Protein AF-A0A8S2YFV6-F1 (afdb_monomer_lite)

Sequence (81 aa):
TNHFGQADGLSRLPVGPDVSFDNLDPGAVRLVAIIQEEIQMELPLRASHIAKTTRKDLILQQVYHYILSGWPTISPEKLES

Foldseek 3Di:
DDPDDPPVPPVDDPDDPPPVVVPPDVVVVVVVVVVVVVVQVVDPDHPVNVVVVLVPDPVSVVVVCCVVVNDDPDDPVVPVD

Radius of gyration: 22.35 Å; chains: 1; bounding box: 45×32×55 Å

Structure (mmCIF, N/CA/C/O backbone):
data_AF-A0A8S2YFV6-F1
#
_entry.id   AF-A0A8S2YFV6-F1
#
loop_
_atom_site.group_PDB
_atom_site.id
_atom_site.type_symbol
_atom_site.label_atom_id
_atom_site.label_alt_id
_atom_site.label_comp_id
_atom_site.label_asym_id
_atom_site.label_entity_id
_atom_site.label_seq_id
_atom_site.pdbx_PDB_in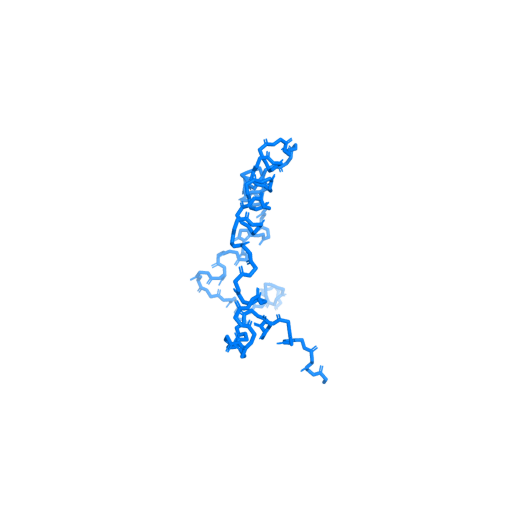s_code
_atom_site.Cartn_x
_atom_site.Cartn_y
_atom_site.Cartn_z
_atom_site.occupancy
_atom_site.B_iso_or_equiv
_atom_site.auth_seq_id
_atom_site.auth_comp_id
_atom_site.auth_asym_id
_atom_site.auth_atom_id
_atom_site.pdbx_PDB_model_num
ATOM 1 N N . THR A 1 1 ? -23.405 2.935 -13.983 1.00 44.78 1 THR A N 1
ATOM 2 C CA . THR A 1 1 ? -22.338 2.936 -15.007 1.00 44.78 1 THR A CA 1
ATOM 3 C C . THR A 1 1 ? -21.054 2.448 -14.353 1.00 44.78 1 THR A C 1
ATOM 5 O O . THR A 1 1 ? -20.320 3.236 -13.782 1.00 44.78 1 THR A O 1
ATOM 8 N N . ASN A 1 2 ? -20.823 1.130 -14.360 1.00 51.47 2 ASN A N 1
ATOM 9 C CA . ASN A 1 2 ? -19.700 0.474 -13.670 1.00 51.47 2 ASN A CA 1
ATOM 10 C C . ASN A 1 2 ? -18.660 -0.010 -14.692 1.00 51.47 2 ASN A C 1
ATOM 12 O O . ASN A 1 2 ? -18.587 -1.198 -14.991 1.00 51.47 2 ASN A O 1
ATOM 16 N N . HIS A 1 3 ? -17.876 0.909 -15.253 1.00 57.25 3 HIS A N 1
ATOM 17 C CA . HIS A 1 3 ? -16.803 0.579 -16.199 1.00 57.25 3 HIS A CA 1
ATOM 18 C C . HIS A 1 3 ? -15.436 1.024 -15.674 1.00 57.25 3 HIS A C 1
ATOM 20 O O . HIS A 1 3 ? -14.767 1.858 -16.270 1.00 57.25 3 HIS A O 1
ATOM 26 N N . PHE A 1 4 ? -15.001 0.426 -14.566 1.00 57.81 4 PHE A N 1
ATOM 27 C CA . PHE A 1 4 ? -13.616 0.510 -14.104 1.00 57.81 4 PHE A CA 1
ATOM 28 C C . PHE A 1 4 ? -13.138 -0.914 -13.812 1.00 57.81 4 PHE A C 1
ATOM 30 O O . PHE A 1 4 ? -13.427 -1.466 -12.757 1.00 57.81 4 PHE A O 1
ATOM 37 N N . GLY A 1 5 ? -12.503 -1.551 -14.798 1.00 58.28 5 GLY A N 1
ATOM 38 C CA . GLY A 1 5 ? -12.039 -2.940 -14.663 1.00 58.28 5 GLY A CA 1
ATOM 39 C C . GLY A 1 5 ? -11.481 -3.598 -15.929 1.00 58.28 5 GLY A C 1
ATOM 40 O O . GLY A 1 5 ? -11.126 -4.766 -15.895 1.00 58.28 5 GLY A O 1
ATOM 41 N N . GLN A 1 6 ? -11.385 -2.882 -17.054 1.00 55.75 6 GLN A N 1
ATOM 42 C CA . GLN A 1 6 ? -10.876 -3.440 -18.319 1.00 55.75 6 GLN A CA 1
ATOM 43 C C . GLN A 1 6 ? -9.336 -3.426 -18.424 1.00 55.75 6 GLN A C 1
ATOM 45 O O . GLN A 1 6 ? -8.794 -3.919 -19.405 1.00 55.75 6 GLN A O 1
ATOM 50 N N . ALA A 1 7 ? -8.617 -2.880 -17.437 1.00 55.78 7 ALA A N 1
ATOM 51 C CA . ALA A 1 7 ? -7.156 -2.772 -17.492 1.00 55.78 7 ALA A CA 1
ATOM 52 C C . ALA A 1 7 ? -6.415 -4.028 -16.985 1.00 55.78 7 ALA A C 1
ATOM 54 O O . ALA A 1 7 ? -5.255 -4.222 -17.332 1.00 55.78 7 ALA A O 1
ATOM 55 N N . ASP A 1 8 ? -7.071 -4.897 -16.207 1.00 58.19 8 ASP A N 1
ATOM 56 C CA . ASP A 1 8 ? -6.428 -6.074 -15.588 1.00 58.19 8 ASP A CA 1
ATOM 57 C C . ASP A 1 8 ? -6.337 -7.290 -16.541 1.00 58.19 8 ASP A C 1
ATOM 59 O O . ASP A 1 8 ? -5.557 -8.219 -16.341 1.00 58.19 8 ASP A O 1
ATOM 63 N N . GLY A 1 9 ? -7.101 -7.277 -17.641 1.00 53.44 9 GLY A N 1
ATOM 64 C CA . GLY A 1 9 ? -7.191 -8.399 -18.585 1.00 53.44 9 GLY A CA 1
ATOM 65 C C . GLY A 1 9 ? -6.087 -8.475 -19.645 1.00 53.44 9 GLY A C 1
ATOM 66 O O . GLY A 1 9 ? -5.990 -9.487 -20.334 1.00 53.44 9 GLY A O 1
ATOM 67 N N . LEU A 1 10 ? -5.248 -7.443 -19.796 1.00 54.94 10 LEU A N 1
ATOM 68 C CA . LEU A 1 10 ? -4.225 -7.403 -20.855 1.00 54.94 10 LEU A CA 1
ATOM 69 C C . LEU A 1 10 ? -2.914 -8.115 -20.486 1.00 54.94 10 LEU A C 1
ATOM 71 O O . LEU A 1 10 ? -2.061 -8.291 -21.347 1.00 54.94 10 LEU A O 1
ATOM 75 N N . SER A 1 11 ? -2.749 -8.561 -19.237 1.00 57.97 11 SER A N 1
ATOM 76 C CA . SER A 1 11 ? -1.531 -9.259 -18.789 1.00 57.97 11 SER A CA 1
ATOM 77 C C . SER A 1 11 ? -1.540 -10.772 -19.046 1.00 57.97 11 SER A C 1
ATOM 79 O O . SER A 1 11 ? -0.553 -11.446 -18.760 1.00 57.97 11 SER A O 1
ATOM 81 N N . ARG A 1 12 ? -2.651 -11.331 -19.550 1.00 58.56 12 ARG A N 1
ATOM 82 C CA . ARG A 1 12 ? -2.864 -12.788 -19.649 1.00 58.56 12 ARG A CA 1
ATOM 83 C C . ARG A 1 12 ? -3.422 -13.235 -20.997 1.00 58.56 12 ARG A C 1
ATOM 85 O O . ARG A 1 12 ? -4.218 -14.173 -21.047 1.00 58.56 12 ARG A O 1
ATOM 92 N N . LEU A 1 13 ? -3.0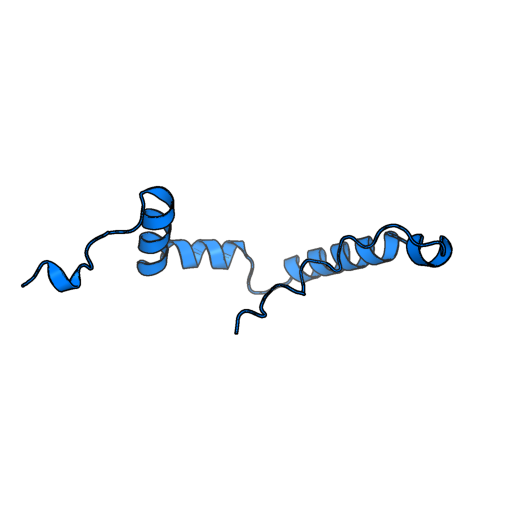47 -12.563 -22.086 1.00 56.69 13 LEU A N 1
ATOM 93 C CA . LEU A 1 13 ? -3.359 -13.096 -23.409 1.00 56.69 13 LEU A CA 1
ATOM 94 C C . LEU A 1 13 ? -2.645 -14.452 -23.569 1.00 56.69 13 LEU A C 1
ATOM 96 O O . LEU A 1 13 ? -1.455 -14.545 -23.263 1.00 56.69 13 LEU A O 1
ATOM 100 N N . PRO A 1 14 ? -3.359 -15.521 -23.964 1.00 61.22 14 PRO A N 1
ATOM 101 C CA . PRO A 1 14 ? -2.723 -16.795 -24.261 1.00 61.22 14 PRO A CA 1
ATOM 102 C C . PRO A 1 14 ? -1.750 -16.612 -25.427 1.00 61.22 14 PRO A C 1
ATOM 104 O O . PRO A 1 14 ? -2.048 -15.857 -26.353 1.00 61.22 14 PRO A O 1
ATOM 107 N N . VAL A 1 15 ? -0.616 -17.317 -25.359 1.00 63.88 15 VAL A N 1
ATOM 108 C CA . VAL A 1 15 ? 0.411 -17.366 -26.413 1.00 63.88 15 VAL A CA 1
ATOM 109 C C . VAL A 1 15 ? -0.289 -17.582 -27.754 1.00 63.88 15 VAL A C 1
ATOM 111 O O . VAL A 1 15 ? -1.032 -18.554 -27.933 1.00 63.88 15 VAL A O 1
ATOM 114 N N . GLY A 1 16 ? -0.133 -16.609 -28.644 1.00 66.38 16 GLY A N 1
ATOM 115 C CA . GLY A 1 16 ? -0.748 -16.611 -29.955 1.00 66.38 16 GLY A CA 1
ATOM 116 C C . GLY A 1 16 ? -0.011 -17.554 -30.910 1.00 66.38 16 GLY A C 1
ATOM 117 O O . GLY A 1 16 ? 0.997 -18.169 -30.569 1.00 66.38 16 GLY A O 1
ATOM 118 N N . PRO A 1 17 ? -0.488 -17.683 -32.156 1.00 69.81 17 PRO A N 1
ATOM 119 C CA . PRO A 1 17 ? 0.214 -18.456 -33.180 1.00 69.81 17 PRO A CA 1
ATOM 120 C C . PRO A 1 17 ? 1.549 -17.817 -33.607 1.00 69.81 17 PRO A C 1
ATOM 122 O O . PRO A 1 17 ? 2.354 -18.473 -34.269 1.00 69.81 17 PRO A O 1
ATOM 125 N N . ASP A 1 18 ? 1.789 -16.553 -33.244 1.00 70.00 18 ASP A N 1
ATOM 126 C CA . ASP A 1 18 ? 3.029 -15.838 -33.532 1.00 70.00 18 ASP A CA 1
ATOM 127 C C . ASP A 1 18 ? 4.044 -15.998 -32.394 1.00 70.00 18 ASP A C 1
ATOM 129 O O . ASP A 1 18 ? 4.226 -15.142 -31.529 1.00 70.00 18 ASP A O 1
ATOM 133 N N . VAL A 1 19 ? 4.769 -17.110 -32.458 1.00 63.12 19 VAL A N 1
ATOM 134 C CA . VAL A 1 19 ? 5.877 -17.416 -31.549 1.00 63.12 19 VAL A CA 1
ATOM 135 C C . VAL A 1 19 ? 6.974 -16.348 -31.579 1.00 63.12 19 VAL A C 1
ATOM 137 O O . VAL A 1 19 ? 7.726 -16.251 -30.621 1.00 63.12 19 VAL A O 1
ATOM 140 N N . SER A 1 20 ? 7.121 -15.557 -32.647 1.00 64.25 20 SER A N 1
ATOM 141 C CA . SER A 1 20 ? 8.163 -14.521 -32.717 1.00 64.25 20 SER A CA 1
ATOM 142 C C . SER A 1 20 ? 7.798 -13.273 -31.911 1.00 64.25 20 SER A C 1
ATOM 144 O O . SER A 1 20 ? 8.674 -12.666 -31.297 1.00 64.25 20 SER A O 1
ATOM 146 N N . PHE A 1 21 ? 6.504 -12.948 -31.853 1.00 62.91 21 PHE A N 1
ATOM 147 C CA . PHE A 1 21 ? 5.954 -11.885 -31.016 1.00 62.91 21 PHE A CA 1
ATOM 148 C C . PHE A 1 21 ? 5.959 -12.271 -29.533 1.00 62.91 21 PHE A C 1
ATOM 150 O O . PHE A 1 21 ? 6.356 -11.471 -28.692 1.00 62.91 21 PHE A O 1
ATOM 157 N N . ASP A 1 22 ? 5.599 -13.515 -29.212 1.00 61.66 22 ASP A N 1
ATOM 158 C CA . ASP A 1 22 ? 5.595 -14.002 -27.825 1.00 61.66 22 ASP A CA 1
ATOM 159 C C . ASP A 1 22 ? 7.010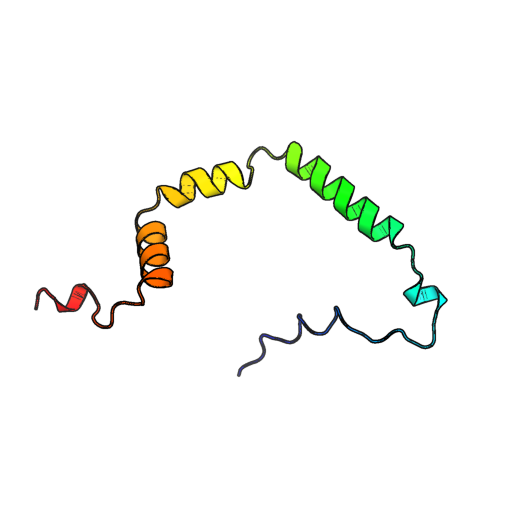 -14.280 -27.279 1.00 61.66 22 ASP A C 1
ATOM 161 O O . ASP A 1 22 ? 7.222 -14.286 -26.068 1.00 61.66 22 ASP A O 1
ATOM 165 N N . ASN A 1 23 ? 7.997 -14.465 -28.167 1.00 62.31 23 ASN A N 1
ATOM 166 C CA . ASN A 1 23 ? 9.421 -14.551 -27.828 1.00 62.31 23 ASN A CA 1
ATOM 167 C C . ASN A 1 23 ? 10.142 -13.190 -27.892 1.00 62.31 23 ASN A C 1
ATOM 169 O O . ASN A 1 23 ? 11.378 -13.175 -27.886 1.00 62.31 23 ASN A O 1
ATOM 173 N N . LEU A 1 24 ? 9.426 -12.051 -27.959 1.00 58.19 24 LEU A N 1
ATOM 174 C CA . LEU A 1 24 ? 10.071 -10.744 -27.804 1.00 58.19 24 LEU A CA 1
ATOM 175 C C . LEU A 1 24 ? 10.805 -10.727 -26.456 1.00 58.19 24 LEU A C 1
ATOM 177 O O . LEU A 1 24 ? 10.207 -10.893 -25.394 1.00 58.19 24 LEU A O 1
ATOM 181 N N . ASP A 1 25 ? 12.122 -10.585 -26.548 1.00 58.88 25 ASP A N 1
ATOM 182 C CA . ASP A 1 25 ? 13.102 -10.921 -25.523 1.00 58.88 25 ASP A CA 1
ATOM 183 C C . ASP A 1 25 ? 12.694 -10.493 -24.090 1.00 58.88 25 ASP A C 1
ATOM 185 O O . ASP A 1 25 ? 12.579 -9.290 -23.815 1.00 58.88 25 ASP A O 1
ATOM 189 N N . PRO A 1 26 ? 12.552 -11.432 -23.127 1.00 57.75 26 PRO A N 1
ATOM 190 C CA . PRO A 1 26 ? 12.382 -11.095 -21.710 1.00 57.75 26 PRO A CA 1
ATOM 191 C C . PRO A 1 26 ? 13.540 -10.246 -21.154 1.00 57.75 26 PRO A C 1
ATOM 193 O O . PRO A 1 26 ? 13.399 -9.618 -20.100 1.00 57.75 26 PRO A O 1
ATOM 196 N N . GLY A 1 27 ? 14.668 -10.173 -21.871 1.00 59.00 27 GLY A N 1
ATOM 197 C CA . GLY A 1 27 ? 15.754 -9.227 -21.646 1.00 59.00 27 GLY A CA 1
ATOM 198 C C . GLY A 1 27 ? 15.320 -7.762 -21.677 1.00 59.00 27 GLY A C 1
ATOM 199 O O . GLY A 1 27 ? 15.798 -6.995 -20.846 1.00 59.00 27 GLY A O 1
ATOM 200 N N . ALA A 1 28 ? 14.366 -7.366 -22.527 1.00 61.81 28 ALA A N 1
ATOM 201 C CA . ALA A 1 28 ? 13.884 -5.982 -22.579 1.00 61.81 28 ALA A CA 1
ATOM 202 C C . ALA A 1 28 ? 13.089 -5.607 -21.315 1.00 61.81 28 ALA A C 1
ATOM 204 O O . ALA A 1 28 ? 13.327 -4.561 -20.711 1.00 61.81 28 ALA A O 1
ATOM 205 N N . VAL A 1 29 ? 12.200 -6.496 -20.860 1.00 66.19 29 VAL A N 1
ATOM 206 C CA . VAL A 1 29 ? 11.431 -6.318 -19.613 1.00 66.19 29 VAL A CA 1
ATOM 207 C C . VAL A 1 29 ? 12.362 -6.310 -18.400 1.00 66.19 29 VAL A C 1
ATOM 209 O O . VAL A 1 29 ? 12.229 -5.469 -17.510 1.00 66.19 29 VAL A O 1
ATOM 212 N N . ARG A 1 30 ? 13.350 -7.211 -18.383 1.00 69.12 30 ARG A N 1
ATOM 213 C CA . ARG A 1 30 ? 14.352 -7.289 -17.316 1.00 69.12 30 ARG A CA 1
ATOM 214 C C . ARG A 1 30 ? 15.251 -6.054 -17.270 1.00 69.12 30 ARG A C 1
ATOM 216 O O . ARG A 1 30 ? 15.551 -5.572 -16.185 1.00 69.12 30 ARG A O 1
ATOM 223 N N . LEU A 1 31 ? 15.653 -5.526 -18.422 1.00 74.19 31 LEU A N 1
ATOM 224 C CA . LEU A 1 31 ? 16.483 -4.327 -18.524 1.00 74.19 31 LEU A CA 1
ATOM 225 C C . LEU A 1 31 ? 15.717 -3.076 -18.074 1.00 74.19 31 LEU A C 1
ATOM 227 O O . LEU A 1 31 ? 16.264 -2.268 -17.330 1.00 74.19 31 LEU A O 1
ATOM 231 N N . VAL A 1 32 ? 14.430 -2.959 -18.421 1.00 76.50 32 VAL A N 1
ATOM 232 C CA . VAL A 1 32 ? 13.554 -1.897 -17.894 1.00 76.50 32 VAL A CA 1
ATOM 233 C C . VAL A 1 32 ? 13.412 -1.995 -16.373 1.00 76.50 32 VAL A C 1
ATOM 235 O O . VAL A 1 32 ? 13.497 -0.972 -15.698 1.00 76.50 32 VAL A O 1
ATOM 238 N N . ALA A 1 33 ? 13.245 -3.201 -15.821 1.00 76.12 33 ALA A N 1
ATOM 239 C CA . ALA A 1 33 ? 13.156 -3.398 -14.374 1.00 76.12 33 ALA A CA 1
ATOM 240 C C . ALA A 1 33 ? 14.452 -2.993 -13.647 1.00 76.12 33 ALA A C 1
ATOM 242 O O . ALA A 1 33 ? 14.382 -2.305 -12.631 1.00 76.12 33 ALA A O 1
ATOM 243 N N . ILE A 1 34 ? 15.620 -3.347 -14.196 1.00 77.69 34 ILE A N 1
ATOM 244 C CA . ILE A 1 34 ? 16.932 -2.960 -13.646 1.00 77.69 34 ILE A CA 1
ATOM 245 C C . ILE A 1 34 ? 17.107 -1.438 -13.684 1.00 77.69 34 ILE A C 1
ATOM 247 O O . ILE A 1 34 ? 17.445 -0.837 -12.670 1.00 77.69 34 ILE A O 1
ATOM 251 N N . ILE A 1 35 ? 16.803 -0.794 -14.817 1.00 77.88 35 ILE A N 1
ATOM 252 C CA . ILE A 1 35 ? 16.883 0.670 -14.944 1.00 77.88 35 ILE A CA 1
ATOM 253 C C . ILE A 1 35 ? 15.950 1.356 -13.938 1.00 77.88 35 ILE A C 1
ATOM 255 O O . ILE A 1 35 ? 16.320 2.348 -13.316 1.00 77.88 35 ILE A O 1
ATOM 259 N N . GLN A 1 36 ? 14.735 0.836 -13.752 1.00 77.50 36 GLN A N 1
ATOM 260 C CA . GLN A 1 36 ? 13.803 1.376 -12.764 1.00 77.50 36 GLN A CA 1
ATOM 261 C C . GLN A 1 36 ? 14.318 1.209 -11.331 1.00 77.50 36 GLN A C 1
ATOM 263 O O . GLN A 1 36 ? 14.158 2.129 -10.531 1.00 77.50 36 GLN A O 1
ATOM 268 N N . GLU A 1 37 ? 14.942 0.077 -11.004 1.00 77.06 37 GLU A N 1
ATOM 269 C CA . GLU A 1 37 ? 15.540 -0.171 -9.689 1.00 77.06 37 GLU A CA 1
ATOM 270 C C . GLU A 1 37 ? 16.722 0.774 -9.411 1.00 77.06 37 GLU A C 1
ATOM 272 O O . GLU A 1 37 ? 16.785 1.392 -8.344 1.00 77.06 37 GLU A O 1
ATOM 277 N N . GLU A 1 38 ? 17.608 0.968 -10.390 1.00 75.88 38 GLU A N 1
ATOM 278 C CA . GLU A 1 38 ? 18.738 1.900 -10.300 1.00 75.88 38 GLU A CA 1
ATOM 279 C C . GLU A 1 38 ? 18.268 3.352 -10.142 1.00 75.88 38 GLU A C 1
ATOM 281 O O . GLU A 1 38 ? 18.720 4.060 -9.240 1.00 75.88 38 GLU A O 1
ATOM 286 N N . ILE A 1 39 ? 17.283 3.784 -10.938 1.00 76.00 39 ILE A N 1
ATOM 287 C CA . ILE A 1 39 ? 16.701 5.129 -10.826 1.00 76.00 39 ILE A CA 1
ATOM 288 C C . ILE A 1 39 ? 16.050 5.323 -9.452 1.00 76.00 39 ILE A C 1
ATOM 290 O O . ILE A 1 39 ? 16.207 6.380 -8.841 1.00 76.00 39 ILE A O 1
ATOM 294 N N . GLN A 1 40 ? 15.353 4.310 -8.925 1.00 70.25 40 GLN A N 1
ATOM 295 C CA . GLN A 1 40 ? 14.735 4.377 -7.597 1.00 70.25 40 GLN A CA 1
ATOM 296 C C . GLN A 1 40 ? 15.753 4.559 -6.464 1.00 70.25 40 GLN A C 1
ATOM 298 O O . GLN A 1 40 ? 15.419 5.160 -5.436 1.00 70.25 40 GLN A O 1
ATOM 303 N N . MET A 1 41 ? 16.991 4.088 -6.639 1.00 69.88 41 MET A N 1
ATOM 304 C CA . MET A 1 41 ? 18.064 4.294 -5.664 1.00 69.88 41 MET A CA 1
ATOM 305 C C . MET A 1 41 ? 18.509 5.759 -5.589 1.00 69.88 41 MET A C 1
ATOM 307 O O . MET A 1 41 ? 18.863 6.226 -4.503 1.00 69.88 41 MET A O 1
ATOM 311 N N . GLU A 1 42 ? 18.436 6.509 -6.686 1.00 74.38 42 GLU A N 1
ATOM 312 C CA . GLU A 1 42 ? 18.832 7.923 -6.741 1.00 74.38 42 GLU A CA 1
ATOM 313 C C . GLU A 1 42 ? 17.687 8.900 -6.439 1.00 74.38 42 GLU A C 1
ATOM 315 O O . GLU A 1 42 ? 17.915 10.103 -6.296 1.00 74.38 42 GLU A O 1
ATOM 320 N N . LEU A 1 43 ? 16.449 8.410 -6.290 1.00 75.00 43 LEU A N 1
ATOM 321 C CA . LEU A 1 43 ? 15.317 9.285 -6.003 1.00 75.00 43 LEU A CA 1
ATOM 322 C C . LEU A 1 43 ? 15.491 9.999 -4.649 1.00 75.00 43 LEU A C 1
ATOM 324 O O . LEU A 1 43 ? 15.744 9.352 -3.624 1.00 75.00 43 LEU A O 1
ATOM 328 N N . PRO A 1 44 ? 15.249 11.324 -4.595 1.00 77.62 44 PRO A N 1
ATOM 329 C CA . PRO A 1 44 ? 15.333 12.095 -3.353 1.00 77.62 44 PRO A CA 1
ATOM 330 C C . PRO A 1 44 ? 14.282 11.651 -2.321 1.00 77.62 44 PRO A C 1
ATOM 332 O O . PRO A 1 44 ? 14.433 11.876 -1.118 1.00 77.62 44 PRO A O 1
ATOM 335 N N . LEU A 1 45 ? 13.219 10.983 -2.776 1.00 82.31 45 LEU A N 1
ATOM 336 C CA . LEU A 1 45 ? 12.164 10.422 -1.948 1.00 82.31 45 LEU A CA 1
ATOM 337 C C . LEU A 1 45 ? 12.062 8.913 -2.189 1.00 82.31 45 LEU A C 1
ATOM 339 O O . LEU A 1 45 ? 11.784 8.471 -3.298 1.00 82.31 45 LEU A O 1
ATOM 343 N N . ARG A 1 46 ? 12.253 8.126 -1.127 1.00 83.94 46 ARG A N 1
ATOM 344 C CA . ARG A 1 46 ? 12.177 6.662 -1.157 1.00 83.94 46 ARG A CA 1
ATOM 345 C C . ARG A 1 46 ? 10.908 6.175 -0.469 1.00 83.94 46 ARG A C 1
ATOM 347 O O . ARG A 1 46 ? 10.389 6.836 0.434 1.00 83.94 46 ARG A O 1
ATOM 354 N N . ALA A 1 47 ? 10.460 4.970 -0.821 1.00 85.56 47 ALA A N 1
ATOM 355 C CA . ALA A 1 47 ? 9.310 4.326 -0.183 1.00 85.56 47 ALA A CA 1
ATOM 356 C C . ALA A 1 47 ? 9.451 4.250 1.350 1.00 85.56 47 ALA A C 1
ATOM 358 O O . ALA A 1 47 ? 8.479 4.444 2.076 1.00 85.56 47 ALA A O 1
ATOM 359 N N . SER A 1 48 ? 10.672 4.061 1.864 1.00 87.75 48 SER A N 1
ATOM 360 C CA . SER A 1 48 ? 10.964 4.078 3.303 1.00 87.75 48 SER A CA 1
ATOM 361 C C . SER A 1 48 ? 10.691 5.436 3.962 1.00 87.75 48 SER A C 1
ATOM 363 O O . SER A 1 48 ? 10.207 5.477 5.094 1.00 87.75 48 SER A O 1
ATOM 365 N N . HIS A 1 49 ? 10.953 6.549 3.267 1.00 90.50 49 HIS A N 1
ATOM 366 C CA . HIS A 1 49 ? 10.641 7.896 3.749 1.00 90.50 49 HIS A CA 1
ATOM 367 C C . HIS A 1 49 ? 9.128 8.104 3.822 1.00 90.50 49 HIS A C 1
ATOM 369 O O . HIS A 1 49 ? 8.622 8.560 4.847 1.00 90.50 49 HIS A O 1
ATOM 375 N N . ILE A 1 50 ? 8.401 7.689 2.781 1.00 91.50 50 ILE A N 1
ATOM 376 C CA . ILE A 1 50 ? 6.934 7.748 2.742 1.00 91.50 50 ILE A CA 1
ATOM 377 C C . ILE A 1 50 ? 6.348 6.894 3.868 1.00 91.50 50 ILE A C 1
ATOM 379 O O . ILE A 1 50 ? 5.532 7.383 4.644 1.00 91.50 50 ILE A O 1
ATOM 383 N N . ALA A 1 51 ? 6.814 5.654 4.033 1.00 91.12 51 ALA A N 1
ATOM 384 C CA . ALA A 1 51 ? 6.374 4.760 5.103 1.00 91.12 51 ALA A CA 1
ATOM 385 C C . ALA A 1 51 ? 6.641 5.349 6.499 1.00 91.12 51 ALA A C 1
ATOM 387 O O . ALA A 1 51 ? 5.794 5.278 7.386 1.00 91.12 51 ALA A O 1
ATOM 388 N N . LYS A 1 52 ? 7.810 5.966 6.711 1.00 93.38 52 LYS A N 1
ATOM 389 C CA . LYS A 1 52 ? 8.159 6.601 7.991 1.00 93.38 52 LYS A CA 1
ATOM 390 C C . LYS A 1 52 ? 7.252 7.788 8.313 1.00 93.38 52 LYS A C 1
ATOM 392 O O . LYS A 1 52 ? 6.896 7.964 9.476 1.00 93.38 52 LYS A O 1
ATOM 397 N N . THR A 1 53 ? 6.907 8.597 7.316 1.00 93.12 53 THR A N 1
ATOM 398 C CA . THR A 1 53 ? 6.061 9.783 7.504 1.00 93.12 53 THR A CA 1
ATOM 399 C C . THR A 1 53 ? 4.590 9.404 7.648 1.00 93.12 53 THR A C 1
ATOM 401 O O . THR A 1 53 ? 3.950 9.841 8.597 1.00 93.12 53 THR A O 1
ATOM 404 N N . THR A 1 54 ? 4.072 8.523 6.789 1.00 92.75 54 THR A N 1
ATOM 405 C CA . THR A 1 54 ? 2.675 8.044 6.839 1.00 92.75 54 THR A CA 1
ATOM 406 C C . THR A 1 54 ? 2.352 7.308 8.136 1.00 92.75 54 THR A C 1
ATOM 408 O O . THR A 1 54 ? 1.267 7.476 8.675 1.00 92.75 54 THR A O 1
ATOM 411 N N . ARG A 1 55 ? 3.313 6.580 8.724 1.00 92.75 55 ARG A N 1
ATOM 412 C CA . ARG A 1 55 ? 3.151 5.980 10.060 1.00 92.75 55 ARG A CA 1
ATOM 413 C C . ARG A 1 55 ? 2.930 6.989 11.181 1.00 92.75 55 ARG A C 1
ATOM 415 O O . ARG A 1 55 ? 2.538 6.564 12.258 1.00 92.75 55 ARG A O 1
ATOM 422 N N . LYS A 1 56 ? 3.233 8.274 10.991 1.00 94.81 56 LYS A N 1
ATOM 423 C CA . LYS A 1 56 ? 2.994 9.327 11.992 1.00 94.81 56 LYS A CA 1
ATOM 424 C C . LYS A 1 56 ? 1.671 10.059 11.776 1.00 94.81 56 LYS A C 1
ATOM 426 O O . LYS A 1 56 ? 1.292 10.857 12.625 1.00 94.81 56 LYS A O 1
ATOM 431 N N . ASP A 1 57 ? 1.010 9.825 10.650 1.00 96.69 57 ASP A N 1
ATOM 432 C CA . ASP A 1 57 ? -0.261 10.454 10.326 1.00 96.69 57 ASP A CA 1
ATOM 433 C C . ASP A 1 57 ? -1.385 9.801 11.141 1.00 96.69 57 ASP A C 1
ATOM 435 O O . ASP A 1 57 ? -1.587 8.586 11.082 1.00 96.69 57 ASP A O 1
ATOM 439 N N . LEU A 1 58 ? -2.099 10.609 11.925 1.00 95.00 58 LEU A N 1
ATOM 440 C CA . LEU A 1 58 ? -3.136 10.129 12.840 1.00 95.00 58 LEU A CA 1
ATOM 441 C C . LEU A 1 58 ? -4.327 9.513 12.098 1.00 95.00 58 LEU A C 1
ATOM 443 O O . LEU A 1 58 ? -4.884 8.515 12.555 1.00 95.00 58 LEU A O 1
ATOM 447 N N . ILE A 1 59 ? -4.692 10.066 10.939 1.00 94.31 59 ILE A N 1
ATOM 448 C CA . ILE A 1 59 ? -5.808 9.563 10.134 1.00 94.31 59 ILE A CA 1
ATOM 449 C C . ILE A 1 59 ? -5.417 8.219 9.529 1.00 94.31 59 ILE A C 1
ATOM 451 O O . ILE A 1 59 ? -6.175 7.254 9.616 1.00 94.31 59 ILE A O 1
ATOM 455 N N . LEU A 1 60 ? -4.213 8.112 8.962 1.00 95.38 60 LEU A N 1
ATOM 456 C CA . LEU A 1 60 ? -3.751 6.847 8.387 1.00 95.38 60 LEU A CA 1
ATOM 457 C C . LEU A 1 60 ? -3.567 5.761 9.450 1.00 95.38 60 LEU A C 1
ATOM 459 O O . LEU A 1 60 ? -3.875 4.602 9.180 1.00 95.38 60 LEU A O 1
ATOM 463 N N . GLN A 1 61 ? -3.123 6.112 10.660 1.00 95.12 61 GLN A N 1
ATOM 464 C CA . GLN A 1 61 ? -3.092 5.178 11.789 1.00 95.12 61 GLN A CA 1
ATOM 465 C C . GLN A 1 61 ? -4.493 4.679 12.157 1.00 95.12 61 GLN A C 1
ATOM 467 O O . GLN A 1 61 ? -4.681 3.480 12.367 1.00 95.12 61 GLN A O 1
ATOM 472 N N . GLN A 1 62 ? -5.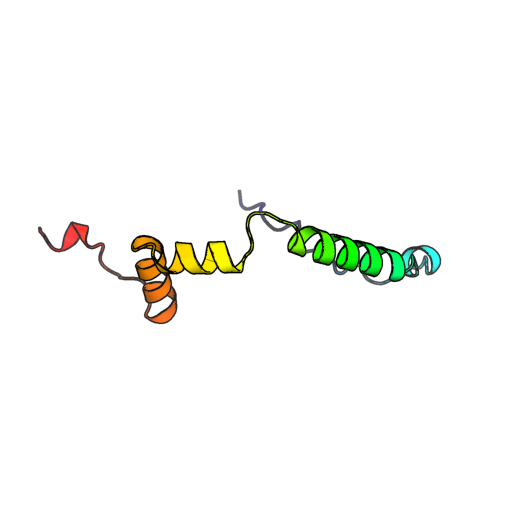475 5.581 12.211 1.00 93.94 62 GLN A N 1
ATOM 473 C CA . GLN A 1 62 ? -6.862 5.238 12.509 1.00 93.94 62 GLN A CA 1
ATOM 474 C C . GLN A 1 62 ? -7.454 4.315 11.436 1.00 93.94 62 GLN A C 1
ATOM 476 O O . GLN A 1 62 ? -8.030 3.278 11.760 1.00 93.94 62 GLN A O 1
ATOM 481 N N . VAL A 1 63 ? -7.249 4.641 10.158 1.00 93.31 63 VAL A N 1
ATOM 482 C CA . VAL A 1 63 ? -7.675 3.796 9.034 1.00 93.31 63 VAL A CA 1
ATOM 483 C C . VAL A 1 63 ? -6.980 2.435 9.084 1.00 93.31 63 VAL A C 1
ATOM 485 O O . VAL A 1 63 ? -7.638 1.409 8.943 1.00 93.31 63 VAL A O 1
ATOM 488 N N . TYR A 1 64 ? -5.668 2.401 9.334 1.00 93.56 64 TYR A N 1
ATOM 489 C CA . TYR A 1 64 ? -4.914 1.154 9.473 1.00 93.56 64 TYR A CA 1
ATOM 490 C C . TYR A 1 64 ? -5.459 0.283 10.609 1.00 93.56 64 TYR A C 1
ATOM 492 O O . TYR A 1 64 ? -5.622 -0.923 10.435 1.00 93.56 64 TYR A O 1
ATOM 500 N N . HIS A 1 65 ? -5.796 0.890 11.750 1.00 94.12 65 HIS A N 1
ATOM 501 C CA . HIS A 1 65 ? -6.453 0.188 12.845 1.00 94.12 65 HIS A CA 1
ATOM 502 C C . HIS A 1 65 ? -7.786 -0.417 12.392 1.00 94.12 65 HIS A C 1
ATOM 504 O O . HIS A 1 65 ? -7.968 -1.616 12.559 1.00 94.12 65 HIS A O 1
ATOM 510 N N . TYR A 1 66 ? -8.662 0.357 11.745 1.00 94.69 66 TYR A N 1
ATOM 511 C CA . TYR A 1 66 ? -9.964 -0.132 11.270 1.00 94.69 66 TYR A CA 1
ATOM 512 C C . TYR A 1 66 ? -9.872 -1.226 10.207 1.00 94.69 66 TYR A C 1
ATOM 514 O O . TYR A 1 66 ? -10.722 -2.111 10.162 1.00 94.69 66 TYR A O 1
ATOM 522 N N . ILE A 1 67 ? -8.832 -1.222 9.375 1.00 95.12 67 ILE A N 1
ATOM 523 C CA . ILE A 1 67 ? -8.588 -2.325 8.437 1.00 95.12 67 ILE A CA 1
ATOM 524 C C . ILE A 1 67 ? -8.325 -3.636 9.195 1.00 95.12 67 ILE A C 1
ATOM 526 O O . ILE A 1 67 ? -8.758 -4.695 8.747 1.00 95.12 67 ILE A O 1
ATOM 530 N N . LEU A 1 68 ? -7.637 -3.574 10.339 1.00 96.00 68 LEU A N 1
ATOM 531 C CA . LEU A 1 68 ? -7.280 -4.752 11.134 1.00 96.00 68 LEU A CA 1
ATOM 532 C C . LEU A 1 68 ? -8.364 -5.170 12.136 1.00 96.00 68 LEU A C 1
A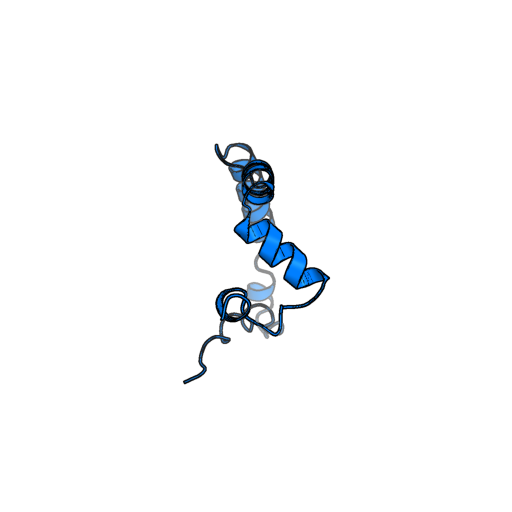TOM 534 O O . LEU A 1 68 ? -8.555 -6.363 12.359 1.00 96.00 68 LEU A O 1
ATOM 538 N N . SER A 1 69 ? -9.040 -4.210 12.767 1.00 94.69 69 SER A N 1
ATOM 539 C CA . SER A 1 69 ? -10.023 -4.449 13.834 1.00 94.69 69 SER A CA 1
ATOM 540 C C . SER A 1 69 ? -11.479 -4.374 13.365 1.00 94.69 69 SER A C 1
ATOM 542 O O . SER A 1 69 ? -12.376 -4.772 14.107 1.00 94.69 69 SER A O 1
ATOM 544 N N . GLY A 1 70 ? -11.718 -3.916 12.135 1.00 92.81 70 GLY A N 1
ATOM 545 C CA . GLY A 1 70 ? -13.042 -3.644 11.586 1.00 92.81 70 GLY A CA 1
ATOM 546 C C . GLY A 1 70 ? -13.403 -2.156 11.624 1.00 92.81 70 GLY A C 1
ATOM 547 O O . GLY A 1 70 ? -12.913 -1.378 12.442 1.00 92.81 70 GLY A O 1
ATOM 548 N N . TRP A 1 71 ? -14.285 -1.753 10.709 1.00 91.38 71 TRP A N 1
ATOM 549 C CA . TRP A 1 71 ? -14.770 -0.377 10.630 1.00 91.38 71 TRP A CA 1
ATOM 550 C C . TRP A 1 71 ? -15.780 -0.076 11.745 1.00 91.38 71 TRP A C 1
ATOM 552 O O . TRP A 1 71 ? -16.618 -0.930 12.056 1.00 91.38 71 TRP A O 1
ATOM 562 N N . PRO A 1 72 ? -15.760 1.138 12.324 1.00 88.75 72 PRO A N 1
ATOM 563 C CA . PRO A 1 72 ? -16.758 1.538 13.302 1.00 88.75 72 PRO A CA 1
ATOM 564 C C . PRO A 1 72 ? -18.142 1.601 12.645 1.00 88.75 72 PRO A C 1
ATOM 566 O O . PRO A 1 72 ? -18.318 2.158 11.564 1.00 88.75 72 PRO A O 1
ATOM 569 N N . THR A 1 73 ? -19.145 1.041 13.317 1.00 86.12 73 THR A N 1
ATOM 570 C CA . THR A 1 73 ? -20.549 1.060 12.870 1.00 86.12 73 THR A CA 1
ATOM 571 C C . THR A 1 73 ? -21.246 2.384 13.173 1.00 86.12 73 THR A C 1
ATOM 573 O O . THR A 1 73 ? -22.275 2.695 12.577 1.00 86.12 73 THR A O 1
ATOM 576 N N . ILE A 1 74 ? -20.687 3.172 14.093 1.00 82.00 74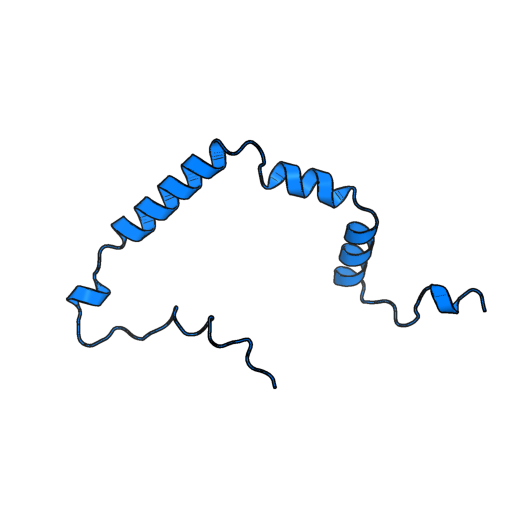 ILE A N 1
ATOM 577 C CA . ILE A 1 74 ? -21.220 4.460 14.528 1.00 82.00 74 ILE A CA 1
ATOM 578 C C . ILE A 1 74 ? -20.157 5.516 14.237 1.00 82.00 74 ILE A C 1
ATOM 580 O O . ILE A 1 74 ? -19.008 5.378 14.657 1.00 82.00 74 ILE A O 1
ATOM 584 N N . SER A 1 75 ? -20.539 6.562 13.503 1.00 73.19 75 SER A N 1
ATOM 585 C CA . SER A 1 75 ? -19.667 7.722 13.302 1.00 73.19 75 SER A CA 1
ATOM 586 C C . SER A 1 75 ? -19.428 8.414 14.650 1.00 73.19 75 SER A C 1
ATOM 588 O O . SER A 1 75 ? -20.406 8.624 15.373 1.00 73.19 75 SER A O 1
ATOM 590 N N . PRO A 1 76 ? -18.188 8.808 14.991 1.00 66.12 76 PRO A N 1
ATOM 591 C CA . PRO A 1 76 ? -17.893 9.508 16.243 1.00 66.12 76 PRO A CA 1
ATOM 592 C C . PRO A 1 76 ? -18.696 10.809 16.424 1.00 66.12 76 PRO A C 1
ATOM 594 O O . PRO A 1 76 ? -18.966 11.190 17.554 1.00 66.12 76 PRO A O 1
ATOM 597 N N . GLU A 1 77 ? -19.182 11.428 15.341 1.00 65.25 77 GLU A N 1
ATOM 598 C CA . GLU A 1 77 ? -20.093 12.588 15.391 1.00 65.25 77 GLU A CA 1
ATOM 599 C C . GLU A 1 77 ? -21.437 12.309 16.088 1.00 65.25 77 GLU A C 1
ATOM 601 O O . GLU A 1 77 ? -22.091 13.235 16.549 1.00 65.25 77 GLU A O 1
ATOM 606 N N . LYS A 1 78 ? -21.872 11.044 16.163 1.00 57.28 78 LYS A N 1
ATOM 607 C CA . LYS A 1 78 ? -23.165 10.653 16.756 1.00 57.28 78 LYS A CA 1
ATOM 608 C C . LYS A 1 78 ? -23.080 10.245 18.229 1.00 57.28 78 LYS A C 1
ATOM 610 O O . LYS A 1 78 ? -24.089 9.834 18.790 1.00 57.28 78 LYS A O 1
ATOM 615 N N . LEU A 1 79 ? -21.893 10.288 18.835 1.00 55.41 79 LEU A N 1
ATOM 616 C CA . LEU A 1 79 ? -21.688 9.925 20.244 1.00 55.41 79 LEU A CA 1
ATOM 617 C C . LEU A 1 79 ? -21.832 11.119 21.205 1.00 55.41 79 LEU A C 1
ATOM 619 O O . LEU A 1 79 ? -21.950 10.896 22.405 1.00 55.41 79 LEU A O 1
ATOM 623 N N . GLU A 1 80 ? -21.856 12.357 20.697 1.00 51.66 80 GLU A N 1
ATOM 624 C CA . GLU A 1 80 ? -21.994 13.590 21.498 1.00 51.66 80 GLU A CA 1
ATOM 625 C C . GLU A 1 80 ? -23.402 14.224 21.442 1.00 51.66 80 GLU A C 1
ATOM 627 O O . GLU A 1 80 ? -23.591 15.371 21.846 1.00 51.66 80 GLU A O 1
ATOM 632 N N . SER A 1 81 ? -24.399 13.479 20.958 1.00 45.59 81 SER A N 1
ATOM 633 C CA . SER A 1 81 ? -25.813 13.880 20.866 1.00 45.59 81 SER A CA 1
ATOM 634 C C . SER A 1 81 ? -26.705 12.897 21.606 1.00 45.59 81 SER A C 1
ATOM 636 O O . SER A 1 81 ? -27.616 13.352 22.329 1.00 45.59 81 SER A O 1
#

pLDDT: mean 74.32, std 15.29, range [44.78, 96.69]

Secondary structure (DSSP, 8-state):
-----TTGGGG-PPP-S-HHHHTS-HHHHHHHHHHHHHHHHH-SS-HHHHHHHHTT-HHHHHHHHHHHH---SS-GGGS--

Organism: NCBI:txid392030